Protein AF-A0A2D4KXR5-F1 (afdb_monomer_lite)

InterPro domains:
  IPR019358 NEMP family [PF10225] (77-182)
  IPR019358 NEMP family [PTHR13598] (1-182)

Foldseek 3Di:
DCPFKWKKKKKAWPDFKDKDKDLDPVVVVVVVPDDPVVVVVVVVDDGDNIDIDTDDPPRPDIDMDIDDPDPDIDMDIDIDIDGDVVVVVVVVVVVVCVVCVVVLVVDPVNVVVVVVVVVVVVVVVVVVVVVLVPDDPPDVVNVCVVVVVVVVVVVVVVVVVVVVVCCVVPVVVVVVVVVVPD

Structure (mmCIF, N/CA/C/O backbone):
data_AF-A0A2D4KXR5-F1
#
_entry.id   AF-A0A2D4KXR5-F1
#
loop_
_atom_site.group_PDB
_atom_site.id
_atom_site.type_symbol
_atom_site.label_atom_id
_atom_site.label_alt_id
_atom_site.label_comp_id
_atom_site.label_asym_id
_atom_site.label_entity_id
_atom_site.label_seq_id
_atom_site.pdbx_PDB_ins_code
_atom_site.Cartn_x
_atom_site.Cartn_y
_atom_site.Cartn_z
_atom_site.occupancy
_atom_site.B_iso_or_equiv
_atom_site.auth_seq_id
_atom_site.auth_comp_id
_atom_site.auth_asym_id
_atom_site.auth_atom_id
_atom_site.pdbx_PDB_model_num
ATOM 1 N N . HIS A 1 1 ? -18.906 -21.352 -3.329 1.00 49.75 1 HIS A N 1
ATOM 2 C CA . HIS A 1 1 ? -17.607 -20.655 -3.276 1.00 49.75 1 HIS A CA 1
ATOM 3 C C . HIS A 1 1 ? -17.822 -19.224 -3.743 1.00 49.75 1 HIS A C 1
ATOM 5 O O . HIS A 1 1 ? -17.690 -18.956 -4.928 1.00 49.75 1 HIS A O 1
ATOM 11 N N . ASP A 1 2 ? -18.180 -18.323 -2.827 1.00 60.00 2 ASP A N 1
ATOM 12 C CA . ASP A 1 2 ? -18.397 -16.902 -3.131 1.00 60.00 2 ASP A CA 1
ATOM 13 C C . ASP A 1 2 ? -17.168 -16.095 -2.694 1.00 60.00 2 ASP A C 1
ATOM 15 O O . ASP A 1 2 ? -17.147 -15.470 -1.640 1.00 60.00 2 ASP A O 1
ATOM 19 N N . ILE A 1 3 ? -16.098 -16.170 -3.491 1.00 70.06 3 ILE A N 1
ATOM 20 C CA . ILE A 1 3 ? -14.796 -15.538 -3.188 1.00 70.06 3 ILE A CA 1
ATOM 21 C C . ILE A 1 3 ? -14.872 -14.003 -3.324 1.00 70.06 3 ILE A C 1
ATOM 23 O O . ILE A 1 3 ? -14.087 -13.277 -2.728 1.00 70.06 3 ILE A O 1
ATOM 27 N N . TRP A 1 4 ? -15.842 -13.502 -4.092 1.00 71.81 4 TRP A N 1
ATOM 28 C CA . TRP A 1 4 ? -15.969 -12.090 -4.475 1.00 71.81 4 TRP A CA 1
ATOM 29 C C . TRP A 1 4 ? -16.801 -11.240 -3.510 1.00 71.81 4 TRP A C 1
ATOM 31 O O . TRP A 1 4 ? -16.866 -10.016 -3.651 1.00 71.81 4 TRP A O 1
ATOM 41 N N . THR A 1 5 ? -17.471 -11.873 -2.549 1.00 74.00 5 THR A N 1
ATOM 42 C CA . THR A 1 5 ? -18.415 -11.205 -1.651 1.00 74.00 5 THR A CA 1
ATOM 43 C C . THR A 1 5 ? -17.888 -11.219 -0.234 1.00 74.00 5 THR A C 1
ATOM 45 O O . THR A 1 5 ? -17.641 -12.291 0.303 1.00 74.00 5 THR A O 1
ATOM 48 N N . LYS A 1 6 ? -17.810 -10.058 0.408 1.00 73.94 6 LYS A N 1
ATOM 49 C CA . LYS A 1 6 ? -17.580 -9.956 1.848 1.00 73.94 6 LYS A CA 1
ATOM 50 C C . LYS A 1 6 ? -18.910 -9.881 2.595 1.00 73.94 6 LYS A C 1
ATOM 52 O O . LYS A 1 6 ? -19.887 -9.294 2.121 1.00 73.94 6 LYS A O 1
ATOM 57 N N . ILE A 1 7 ? -18.952 -10.476 3.782 1.00 75.88 7 ILE A N 1
ATOM 58 C CA . ILE A 1 7 ? -20.095 -10.346 4.686 1.00 75.88 7 ILE A CA 1
ATOM 59 C C . ILE A 1 7 ? -19.820 -9.148 5.588 1.00 75.88 7 ILE A C 1
ATOM 61 O O . ILE A 1 7 ? -18.813 -9.093 6.293 1.00 75.88 7 ILE A O 1
ATOM 65 N N . GLN A 1 8 ? -20.717 -8.170 5.549 1.00 69.62 8 GLN A N 1
ATOM 66 C CA . GLN A 1 8 ? -20.612 -6.964 6.350 1.00 69.62 8 GLN A CA 1
ATOM 67 C C . GLN A 1 8 ? -21.769 -6.938 7.343 1.00 69.62 8 GLN A C 1
ATOM 69 O O . GLN A 1 8 ? -22.943 -6.921 6.960 1.00 69.62 8 GLN A O 1
ATOM 74 N N . ILE A 1 9 ? -21.433 -6.942 8.631 1.00 73.00 9 ILE A N 1
ATOM 75 C CA . ILE A 1 9 ? -22.418 -6.781 9.697 1.00 73.00 9 ILE A CA 1
ATOM 76 C C . ILE A 1 9 ? -22.504 -5.288 9.996 1.00 73.00 9 ILE A C 1
ATOM 78 O O . ILE A 1 9 ? -21.518 -4.657 10.383 1.00 73.00 9 ILE A O 1
ATOM 82 N N . ARG A 1 10 ? -23.685 -4.716 9.764 1.00 67.44 10 ARG A N 1
ATOM 83 C CA . ARG A 1 10 ? -24.011 -3.329 10.080 1.00 67.44 10 ARG A CA 1
ATOM 84 C C . ARG A 1 10 ? -24.853 -3.324 11.347 1.00 67.44 10 ARG A C 1
ATOM 86 O O . ARG A 1 10 ? -25.986 -3.809 11.345 1.00 67.44 10 ARG A O 1
ATOM 93 N N . VAL A 1 11 ? -24.293 -2.756 12.407 1.00 67.38 11 VAL A N 1
ATOM 94 C CA . VAL A 1 11 ? -24.997 -2.526 13.668 1.00 67.38 11 VAL A CA 1
ATOM 95 C C . VAL A 1 11 ? -25.343 -1.047 13.736 1.00 67.38 11 VAL A C 1
ATOM 97 O O . VAL A 1 11 ? -24.450 -0.207 13.807 1.00 67.38 11 VAL A O 1
ATOM 100 N N . ASN A 1 12 ? -26.635 -0.741 13.657 1.00 60.41 12 ASN A N 1
ATOM 101 C CA . ASN A 1 12 ? -27.156 0.619 13.728 1.00 60.41 12 ASN A CA 1
ATOM 102 C C . ASN A 1 12 ? -27.748 0.858 15.122 1.00 60.41 12 ASN A C 1
ATOM 104 O O . ASN A 1 12 ? -28.524 0.037 15.627 1.00 60.41 12 ASN A O 1
ATOM 108 N N . SER A 1 13 ? -27.372 1.979 15.732 1.00 56.44 13 SER A N 1
ATOM 109 C CA . SER A 1 13 ? -27.840 2.404 17.043 1.00 56.44 13 SER A CA 1
ATOM 110 C C . SER A 1 13 ? -28.050 3.904 17.098 1.00 56.44 13 SER A C 1
ATOM 112 O O . SER A 1 13 ? -27.275 4.686 16.561 1.00 56.44 13 SER A O 1
ATOM 114 N N . THR A 1 14 ? -29.081 4.304 17.833 1.00 54.22 14 THR A N 1
ATOM 115 C CA . THR A 1 14 ? -29.405 5.708 18.097 1.00 54.22 14 THR A CA 1
ATOM 116 C C . THR A 1 14 ? -28.441 6.380 19.082 1.00 54.22 14 THR A C 1
ATOM 118 O O . THR A 1 14 ? -28.429 7.604 19.186 1.00 54.22 14 THR A O 1
ATOM 121 N N . LYS A 1 15 ? -27.626 5.602 19.809 1.00 59.06 15 LYS A N 1
ATOM 122 C CA . LYS A 1 15 ? -26.638 6.071 20.799 1.00 59.06 15 LYS A CA 1
ATOM 123 C C . LYS A 1 15 ? -25.281 5.383 20.620 1.00 59.06 15 LYS A C 1
ATOM 125 O O . LYS A 1 15 ? -25.193 4.346 19.967 1.00 59.06 15 LYS A O 1
ATOM 130 N N . VAL A 1 16 ? -24.233 5.934 21.243 1.00 55.38 16 VAL A N 1
ATOM 131 C CA . VAL A 1 16 ? -22.862 5.393 21.203 1.00 55.38 16 VAL A CA 1
ATOM 132 C C . VAL A 1 16 ? -22.807 3.945 21.711 1.00 55.38 16 VAL A C 1
ATOM 134 O O . VAL A 1 16 ? -23.066 3.672 22.882 1.00 55.38 16 VAL A O 1
ATOM 137 N N . ILE A 1 17 ? -22.447 3.014 20.828 1.00 56.16 17 ILE A N 1
ATOM 138 C CA . ILE A 1 17 ? -22.265 1.593 21.149 1.00 56.16 17 ILE A CA 1
ATOM 139 C C . ILE A 1 17 ? -20.791 1.224 21.020 1.00 56.16 17 ILE A C 1
ATOM 141 O O . ILE A 1 17 ? -20.093 1.681 20.115 1.00 56.16 17 ILE A O 1
ATOM 145 N N . ARG A 1 18 ? -20.317 0.353 21.915 1.00 54.72 18 ARG A N 1
ATOM 146 C CA . ARG A 1 18 ? -19.008 -0.285 21.789 1.00 54.72 18 ARG A CA 1
ATOM 147 C C . ARG A 1 18 ? -19.194 -1.704 21.262 1.00 54.72 18 ARG A C 1
ATOM 149 O O . ARG A 1 18 ? -19.860 -2.517 21.896 1.00 54.72 18 ARG A O 1
ATOM 156 N N . ILE A 1 19 ? -18.577 -1.998 20.117 1.00 57.78 19 ILE A N 1
ATOM 157 C CA . ILE A 1 19 ? -18.570 -3.351 19.553 1.00 57.78 19 ILE A CA 1
ATOM 158 C C . ILE A 1 19 ? -17.173 -3.954 19.633 1.00 57.78 19 ILE A C 1
ATOM 160 O O . ILE A 1 19 ? -16.175 -3.386 19.163 1.00 57.78 19 ILE A O 1
ATOM 164 N N . ILE A 1 20 ? -17.117 -5.130 20.249 1.00 60.62 20 ILE A N 1
ATOM 165 C CA . ILE A 1 20 ? -15.911 -5.931 20.389 1.00 60.62 20 ILE A CA 1
ATOM 166 C C . ILE A 1 20 ? -16.131 -7.195 19.560 1.00 60.62 20 ILE A C 1
ATOM 168 O O . ILE A 1 20 ? -17.028 -7.991 19.837 1.00 60.62 20 ILE A O 1
ATOM 172 N N . GLN A 1 21 ? -15.333 -7.338 18.502 1.00 54.31 21 GLN A N 1
ATOM 173 C CA . GLN A 1 21 ? -15.268 -8.557 17.705 1.00 54.31 21 GLN A CA 1
ATOM 174 C C . GLN A 1 21 ? -14.372 -9.543 18.449 1.00 54.31 21 GLN A C 1
ATOM 176 O O . GLN A 1 21 ? -13.235 -9.197 18.775 1.00 54.31 21 GLN A O 1
ATOM 181 N N . VAL A 1 22 ? -14.897 -10.728 18.758 1.00 55.28 22 VAL A N 1
ATOM 182 C CA . VAL A 1 22 ? -14.187 -11.749 19.533 1.00 55.28 22 VAL A CA 1
ATOM 183 C C . VAL A 1 22 ? -14.179 -13.058 18.752 1.00 55.28 22 VAL A C 1
ATOM 185 O O . VAL A 1 22 ? -15.188 -13.470 18.185 1.00 55.28 22 VAL A O 1
ATOM 188 N N . GLU A 1 23 ? -13.005 -13.681 18.694 1.00 50.41 23 GLU A N 1
ATOM 189 C CA . GLU A 1 23 ? -12.701 -14.819 17.818 1.00 50.41 23 GLU A CA 1
ATOM 190 C C . GLU A 1 23 ? -13.191 -16.173 18.384 1.00 50.41 23 GLU A C 1
ATOM 192 O O . GLU A 1 23 ? -13.321 -17.130 17.632 1.00 50.41 23 GLU A O 1
ATOM 197 N N . SER A 1 24 ? -13.504 -16.266 19.689 1.00 51.31 24 SER A N 1
ATOM 198 C CA . SER A 1 24 ? -14.058 -17.472 20.342 1.00 51.31 24 SER A CA 1
ATOM 199 C C . SER A 1 24 ? -14.711 -17.162 21.705 1.00 51.31 24 SER A C 1
ATOM 201 O O . SER A 1 24 ? -14.299 -16.230 22.400 1.00 51.31 24 SER A O 1
ATOM 203 N N . GLU A 1 25 ? -15.702 -17.964 22.117 1.00 56.28 25 GLU A N 1
ATOM 204 C CA . GLU A 1 25 ? -16.392 -17.869 23.418 1.00 56.28 25 GLU A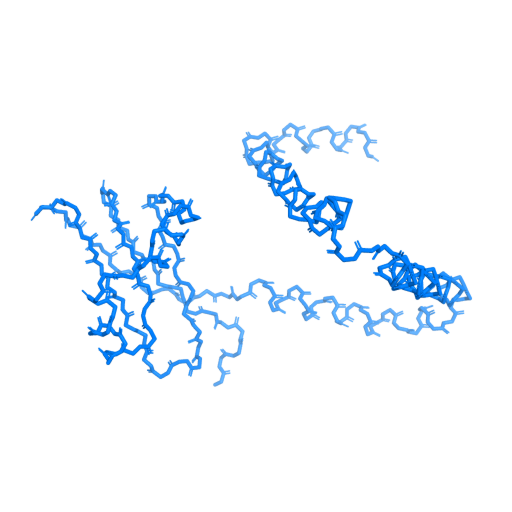 CA 1
ATOM 205 C C . GLU A 1 25 ? -15.448 -18.094 24.620 1.00 56.28 25 GLU A C 1
ATOM 207 O O . GLU A 1 25 ? -15.622 -17.490 25.678 1.00 56.28 25 GLU A O 1
ATOM 212 N N . GLU A 1 26 ? -14.391 -18.896 24.458 1.00 56.06 26 GLU A N 1
ATOM 213 C CA . GLU A 1 26 ? -13.402 -19.158 25.518 1.00 56.06 26 GLU A CA 1
ATOM 214 C C . GLU A 1 26 ? -12.488 -17.944 25.760 1.00 56.06 26 GLU A C 1
ATOM 216 O O . GLU A 1 26 ? -12.226 -17.561 26.901 1.00 56.06 26 GLU A O 1
ATOM 221 N N . LYS A 1 27 ? -12.088 -17.257 24.680 1.00 52.84 27 LYS A N 1
ATOM 222 C CA . LYS A 1 27 ? -11.337 -15.990 24.725 1.00 52.84 27 LYS A CA 1
ATOM 223 C C . LYS A 1 27 ? -12.182 -14.835 25.268 1.00 52.84 27 LYS A C 1
ATOM 225 O O . LYS A 1 27 ? -11.632 -13.922 25.876 1.00 52.84 27 LYS A O 1
ATOM 230 N N . LEU A 1 28 ? -13.507 -14.881 25.088 1.00 50.66 28 LEU A N 1
ATOM 231 C CA . LEU A 1 28 ? -14.450 -13.920 25.673 1.00 50.66 28 LEU A CA 1
ATOM 232 C C . LEU A 1 28 ? -14.382 -13.931 27.209 1.00 50.66 28 LEU A C 1
ATOM 234 O O . LEU A 1 28 ? -14.450 -12.873 27.827 1.00 50.66 28 LEU A O 1
ATOM 238 N N . LYS A 1 29 ? -14.214 -15.120 27.807 1.00 53.50 29 LYS A N 1
ATOM 239 C CA . LYS A 1 29 ? -14.110 -15.309 29.263 1.00 53.50 29 LYS A CA 1
ATOM 240 C C . LYS A 1 29 ? -12.733 -14.917 29.812 1.00 53.50 29 LYS A C 1
ATOM 242 O O . LYS A 1 29 ? -12.662 -14.393 30.916 1.00 53.50 29 LYS A O 1
ATOM 247 N N . GLU A 1 30 ? -11.652 -15.096 29.043 1.00 53.91 30 GLU A N 1
ATOM 248 C CA . GLU A 1 30 ? -10.317 -14.579 29.410 1.00 53.91 30 GLU A CA 1
ATOM 249 C C . GLU A 1 30 ? -10.231 -13.042 29.336 1.00 53.91 30 GLU A C 1
ATOM 251 O O . GLU A 1 30 ? -9.526 -12.428 30.137 1.00 53.91 30 GLU A O 1
ATOM 256 N N . LEU A 1 31 ? -10.950 -12.402 28.402 1.00 51.59 31 LEU A N 1
ATOM 257 C CA . LEU A 1 31 ? -10.961 -10.939 28.245 1.00 51.59 31 LEU A CA 1
ATOM 258 C C . LEU A 1 31 ? -11.692 -10.183 29.368 1.00 51.59 31 LEU A C 1
ATOM 260 O O . LEU A 1 31 ? -11.534 -8.967 29.465 1.00 51.59 31 LEU A O 1
ATOM 264 N N . ASP A 1 32 ? -12.455 -10.876 30.215 1.00 47.09 32 ASP A N 1
ATOM 265 C CA . ASP A 1 32 ? -13.064 -10.307 31.428 1.00 47.09 32 ASP A CA 1
ATOM 266 C C . ASP A 1 32 ? -12.017 -10.065 32.542 1.00 47.09 32 ASP A C 1
ATOM 268 O O . ASP A 1 32 ? -12.291 -9.418 33.554 1.00 47.09 32 ASP A O 1
ATOM 272 N N . GLY A 1 33 ? -10.780 -10.544 32.345 1.00 49.59 33 GLY A N 1
ATOM 273 C CA . GLY A 1 33 ? -9.620 -10.223 33.168 1.00 49.59 33 GLY A CA 1
ATOM 274 C C . GLY A 1 33 ? -8.991 -8.885 32.772 1.00 49.59 33 GLY A C 1
ATOM 275 O O . GLY A 1 33 ? -8.542 -8.698 31.641 1.00 49.59 33 GLY A O 1
ATOM 276 N N . PHE A 1 34 ? -8.922 -7.957 33.728 1.00 48.44 34 PHE A N 1
ATOM 277 C CA . PHE A 1 34 ? -8.362 -6.608 33.585 1.00 48.44 34 PHE A CA 1
ATOM 278 C C . PHE A 1 34 ? -6.959 -6.630 32.938 1.00 48.44 34 PHE A C 1
ATOM 280 O O . PHE A 1 34 ? -5.955 -6.924 33.586 1.00 48.44 34 PHE A O 1
ATOM 287 N N . SER A 1 35 ? -6.881 -6.316 31.643 1.00 53.16 35 SER A N 1
ATOM 288 C CA . SER A 1 35 ? -5.649 -6.376 30.852 1.00 53.16 35 SER A CA 1
ATOM 289 C C . SER A 1 35 ? -5.271 -4.983 30.349 1.00 53.16 35 SER A C 1
ATOM 291 O O . SER A 1 35 ? -6.024 -4.337 29.621 1.00 53.16 35 SER A O 1
ATOM 293 N N . LEU A 1 36 ? -4.070 -4.524 30.718 1.00 49.53 36 LEU A N 1
ATOM 294 C CA . LEU A 1 36 ? -3.437 -3.264 30.288 1.00 49.53 36 LEU A CA 1
ATOM 295 C C . LEU A 1 36 ? -3.455 -3.048 28.759 1.00 49.53 36 LEU A C 1
ATOM 297 O O . LEU A 1 36 ? -3.456 -1.907 28.298 1.00 49.53 36 LEU A O 1
ATOM 301 N N . TRP A 1 37 ? -3.545 -4.120 27.968 1.00 46.84 37 TRP A N 1
ATOM 302 C CA . TRP A 1 37 ? -3.688 -4.060 26.510 1.00 46.84 37 TRP A CA 1
ATOM 303 C C . TRP A 1 37 ? -5.047 -3.515 26.047 1.00 46.84 37 TRP A C 1
ATOM 305 O O . TRP A 1 37 ? -5.128 -2.908 24.978 1.00 46.84 37 TRP A O 1
ATOM 315 N N . MET A 1 38 ? -6.100 -3.646 26.862 1.00 49.62 38 MET A N 1
ATOM 316 C CA . MET A 1 38 ? -7.417 -3.072 26.580 1.00 49.62 38 MET A CA 1
ATOM 317 C C . MET A 1 38 ? -7.368 -1.541 26.577 1.00 49.62 38 MET A C 1
ATOM 319 O O . MET A 1 38 ? -7.971 -0.925 25.705 1.00 49.62 38 MET A O 1
ATOM 323 N N . TYR A 1 39 ? -6.603 -0.916 27.481 1.00 51.31 39 TYR A N 1
ATOM 324 C CA . TYR A 1 39 ? -6.436 0.545 27.525 1.00 51.31 39 TYR A CA 1
ATOM 325 C C . TYR A 1 39 ? -5.676 1.091 26.314 1.00 51.31 39 TYR A C 1
ATOM 327 O O . TYR A 1 39 ? -6.056 2.123 25.763 1.00 51.31 39 TYR A O 1
ATOM 335 N N . VAL A 1 40 ? -4.646 0.375 25.857 1.00 52.06 40 VAL A N 1
ATOM 336 C CA . VAL A 1 40 ? -3.899 0.742 24.645 1.00 52.06 40 VAL A CA 1
ATOM 337 C C . VAL A 1 40 ? -4.795 0.628 23.408 1.00 52.06 40 VAL A C 1
ATOM 339 O O . VAL A 1 40 ? -4.836 1.544 22.591 1.00 52.06 40 VAL A O 1
ATOM 342 N N . GLY A 1 41 ? -5.590 -0.443 23.303 1.00 52.47 41 GLY A N 1
ATOM 343 C CA . GLY A 1 41 ? -6.582 -0.596 22.234 1.00 52.47 41 GLY A CA 1
ATOM 344 C C . GLY A 1 41 ? -7.714 0.439 22.298 1.00 52.47 41 GLY A C 1
ATOM 345 O O . GLY A 1 41 ? -8.170 0.914 21.261 1.00 52.47 41 GLY A O 1
ATOM 346 N N . LEU A 1 42 ? -8.131 0.839 23.504 1.00 49.69 42 LEU A N 1
ATOM 347 C CA . LEU A 1 42 ? -9.159 1.857 23.757 1.00 49.69 42 LEU A CA 1
ATOM 348 C C . LEU A 1 42 ? -8.754 3.260 23.305 1.00 49.69 42 LEU A C 1
ATOM 350 O O . LEU A 1 42 ? -9.625 4.049 22.951 1.00 49.69 42 LEU A O 1
ATOM 354 N N . LEU A 1 43 ? -7.457 3.566 23.310 1.00 44.53 43 LEU A N 1
ATOM 355 C CA . LEU A 1 43 ? -6.925 4.856 22.872 1.00 44.53 43 LEU A CA 1
ATOM 356 C C . LEU A 1 43 ? -6.870 4.956 21.337 1.00 44.53 43 LEU A C 1
ATOM 358 O O . LEU A 1 43 ? -7.017 6.041 20.784 1.00 44.53 43 LEU A O 1
ATOM 362 N N . PHE A 1 44 ? -6.728 3.817 20.650 1.00 40.09 44 PHE A N 1
ATOM 363 C CA . PHE A 1 44 ? -6.686 3.734 19.186 1.00 40.09 44 PHE A CA 1
ATOM 364 C C . PHE A 1 44 ? -8.052 3.498 18.519 1.00 40.09 44 PHE A C 1
ATOM 366 O O . PHE A 1 44 ? -8.195 3.769 17.326 1.00 40.09 44 PHE A O 1
ATOM 373 N N . LYS A 1 45 ? -9.063 2.993 19.240 1.00 45.56 45 LYS A N 1
ATOM 374 C CA . LYS A 1 45 ? -10.394 2.719 18.672 1.00 45.56 45 LYS A CA 1
ATOM 375 C C . LYS A 1 45 ? -11.291 3.956 18.782 1.00 45.56 45 LYS A C 1
ATOM 377 O O . LYS A 1 45 ? -11.946 4.191 19.795 1.00 45.56 45 LYS A O 1
ATOM 382 N N . GLU A 1 46 ? -11.296 4.750 17.719 1.00 47.03 46 GLU A N 1
ATOM 383 C CA . GLU A 1 46 ? -12.130 5.943 17.564 1.00 47.03 46 GLU A CA 1
ATOM 384 C C . GLU A 1 46 ? -13.624 5.599 17.754 1.00 47.03 46 GLU A C 1
ATOM 386 O O . GLU A 1 46 ? -14.113 4.577 17.263 1.00 47.03 46 GLU A O 1
ATOM 391 N N . LYS A 1 47 ? -14.347 6.426 18.525 1.00 46.31 47 LYS A N 1
ATOM 392 C CA . LYS A 1 47 ? -15.787 6.266 18.783 1.00 46.31 47 LYS A CA 1
ATOM 393 C C . LYS A 1 47 ? -16.560 6.586 17.502 1.00 46.31 47 LYS A C 1
ATOM 395 O O . LYS A 1 47 ? -16.628 7.746 17.112 1.00 46.31 47 LYS A O 1
ATOM 400 N N . LEU A 1 48 ? -17.152 5.575 16.872 1.00 48.72 48 LEU A N 1
ATOM 401 C CA . LEU A 1 48 ? -17.935 5.730 15.646 1.00 48.72 48 LEU A CA 1
ATOM 402 C C . LEU A 1 48 ? -19.426 5.522 15.935 1.00 48.72 48 LEU A C 1
ATOM 404 O O . LEU A 1 48 ? -19.794 4.578 16.632 1.00 48.72 48 LEU A O 1
ATOM 408 N N . ASN A 1 49 ? -20.269 6.402 15.385 1.00 41.50 49 ASN A N 1
ATOM 409 C CA . ASN A 1 49 ? -21.733 6.284 15.450 1.00 41.50 49 ASN A CA 1
ATOM 410 C C . ASN A 1 49 ? -22.243 5.091 14.620 1.00 41.50 49 ASN A C 1
ATOM 412 O O . ASN A 1 49 ? -23.207 4.447 15.015 1.00 41.50 49 ASN A O 1
ATOM 416 N N . ASP A 1 50 ? -21.533 4.753 13.537 1.00 45.31 50 ASP A N 1
ATOM 417 C CA . ASP A 1 50 ? -21.762 3.570 12.707 1.00 45.31 50 ASP A CA 1
ATOM 418 C C . ASP A 1 50 ? -20.521 2.678 12.732 1.00 45.31 50 ASP A C 1
ATOM 420 O O . ASP A 1 50 ? -19.424 3.097 12.356 1.00 45.31 50 ASP A O 1
ATOM 424 N N . SER A 1 51 ? -20.680 1.428 13.161 1.00 55.41 51 SER A N 1
ATOM 425 C CA . SER A 1 51 ? -19.588 0.453 13.164 1.00 55.41 51 SER A CA 1
ATOM 426 C C . SER A 1 51 ? -19.850 -0.625 12.120 1.00 55.41 51 SER A C 1
ATOM 428 O O . SER A 1 51 ? -20.790 -1.416 12.202 1.00 55.41 51 SER A O 1
ATOM 430 N N . TYR A 1 52 ? -18.997 -0.629 11.098 1.00 53.50 52 TYR A N 1
ATOM 431 C CA . TYR A 1 52 ? -18.959 -1.666 10.080 1.00 53.50 52 TYR A CA 1
ATOM 432 C C . TYR A 1 52 ? -17.927 -2.706 10.489 1.00 53.50 52 TYR A C 1
ATOM 434 O O . TYR A 1 52 ? -16.737 -2.403 10.569 1.00 53.50 52 TYR A O 1
ATOM 442 N N . ILE A 1 53 ? -18.381 -3.930 10.739 1.00 60.84 53 ILE A N 1
ATOM 443 C CA . ILE A 1 53 ? -17.488 -5.043 11.047 1.00 60.84 53 ILE A CA 1
ATOM 444 C C . ILE A 1 53 ? -17.461 -5.951 9.830 1.00 60.84 53 ILE A C 1
ATOM 446 O O . ILE A 1 53 ? -18.482 -6.510 9.421 1.00 60.84 53 ILE A O 1
ATOM 450 N N . ASN A 1 54 ? -16.282 -6.034 9.218 1.00 54.16 54 ASN A N 1
ATOM 451 C CA . ASN A 1 54 ? -16.032 -6.969 8.134 1.00 54.16 54 ASN A CA 1
ATOM 452 C C . ASN A 1 54 ? -15.823 -8.347 8.764 1.00 54.16 54 ASN A C 1
ATOM 454 O O . ASN A 1 54 ? -14.911 -8.526 9.574 1.00 54.16 54 ASN A O 1
ATOM 458 N N . VAL A 1 55 ? -16.683 -9.298 8.417 1.00 59.38 55 VAL A N 1
ATOM 459 C CA . VAL A 1 55 ? -16.544 -10.691 8.833 1.00 59.38 55 VAL A CA 1
ATOM 460 C C . VAL A 1 55 ? -15.842 -11.450 7.722 1.00 59.38 55 VAL A C 1
ATOM 462 O O . VAL A 1 55 ? -16.256 -11.393 6.561 1.00 59.38 55 VAL A O 1
ATOM 465 N N . ASP A 1 56 ? -14.762 -12.137 8.087 1.00 54.81 56 ASP A N 1
ATOM 466 C CA . ASP A 1 56 ? -14.066 -13.027 7.171 1.00 54.81 56 ASP A CA 1
ATOM 467 C C . ASP A 1 56 ? -14.972 -14.217 6.820 1.00 54.81 56 ASP A C 1
ATOM 469 O O . ASP A 1 56 ? -15.579 -14.839 7.693 1.00 54.81 56 ASP A O 1
ATOM 473 N N . ILE A 1 57 ? -15.082 -14.509 5.525 1.00 55.47 57 ILE A N 1
ATOM 474 C CA . ILE A 1 57 ? -16.003 -15.500 4.948 1.00 55.47 57 ILE A CA 1
ATOM 475 C C . ILE A 1 57 ? -15.603 -16.927 5.367 1.00 55.47 57 ILE A C 1
ATOM 477 O O . ILE A 1 57 ? -16.411 -17.850 5.279 1.00 55.47 57 ILE A O 1
ATOM 481 N N . PHE A 1 58 ? -14.363 -17.112 5.829 1.00 54.16 58 PHE A N 1
ATOM 482 C CA . PHE A 1 58 ? -13.825 -18.404 6.242 1.00 54.16 58 PHE A CA 1
ATOM 483 C C . PHE A 1 58 ? -13.931 -18.671 7.748 1.00 54.16 58 PHE A C 1
ATOM 485 O O . PHE A 1 58 ? -13.639 -19.791 8.177 1.00 54.16 58 PHE A O 1
ATOM 492 N N . SER A 1 59 ? -14.366 -17.696 8.556 1.00 57.59 59 SER A N 1
ATOM 493 C CA . SER A 1 59 ? -14.591 -17.944 9.982 1.00 57.59 59 SER A CA 1
ATOM 494 C C . SER A 1 59 ? -15.883 -18.734 10.167 1.00 57.59 59 SER A C 1
ATOM 496 O O . SER A 1 59 ? -16.954 -18.289 9.755 1.00 57.59 59 SER A O 1
ATOM 498 N N . LYS A 1 60 ? -15.788 -19.920 10.783 1.00 55.56 60 LYS A N 1
ATOM 499 C CA . LYS A 1 60 ? -16.952 -20.790 11.032 1.00 55.56 60 LYS A CA 1
ATOM 500 C C . LYS A 1 60 ? -18.003 -20.100 11.900 1.00 55.56 60 LYS A C 1
ATOM 502 O O . LYS A 1 60 ? -19.193 -20.277 11.665 1.00 55.56 60 LYS A O 1
ATOM 507 N N . GLU A 1 61 ? -17.555 -19.307 12.868 1.00 62.06 61 GLU A N 1
ATOM 508 C CA . GLU A 1 61 ? -18.397 -18.542 13.781 1.00 62.06 61 GLU A CA 1
ATOM 509 C C . GLU A 1 61 ? -17.743 -17.175 14.024 1.00 62.06 61 GLU A C 1
ATOM 511 O O . GLU A 1 61 ? -16.515 -17.053 14.051 1.00 62.06 61 GLU A O 1
ATOM 516 N N . THR A 1 62 ? -18.551 -16.125 14.164 1.00 62.50 62 THR A N 1
ATOM 517 C CA . THR A 1 62 ? -18.082 -14.807 14.609 1.00 62.50 62 THR A CA 1
ATOM 518 C C . THR A 1 62 ? -18.955 -14.327 15.749 1.00 62.50 62 THR A C 1
ATOM 520 O O . THR A 1 62 ? -20.142 -14.061 15.548 1.00 62.50 62 THR A O 1
ATOM 523 N N . CYS A 1 63 ? -18.362 -14.189 16.930 1.00 63.84 63 CYS A N 1
ATOM 524 C CA . CYS A 1 63 ? -19.054 -13.720 18.120 1.00 63.84 63 CYS A CA 1
ATOM 525 C C . CYS A 1 63 ? -18.868 -12.206 18.269 1.00 63.84 63 CYS A C 1
ATOM 527 O O . CYS A 1 63 ? -17.756 -11.673 18.212 1.00 63.84 63 CYS A O 1
ATOM 529 N N . LEU A 1 64 ? -19.977 -11.496 18.464 1.00 66.31 64 LEU A N 1
ATOM 530 C CA . LEU A 1 64 ? -19.996 -10.050 18.658 1.00 66.31 64 LEU A CA 1
ATOM 531 C C . LEU A 1 64 ? -20.502 -9.746 20.065 1.00 66.31 64 LEU A C 1
ATOM 533 O O . LEU A 1 64 ? -21.646 -10.063 20.389 1.00 66.31 64 LEU A O 1
ATOM 537 N N . LYS A 1 65 ? -19.671 -9.098 20.890 1.00 63.75 65 LYS A N 1
ATOM 538 C CA . LYS A 1 65 ? -20.123 -8.514 22.159 1.00 63.75 65 LYS A CA 1
ATOM 539 C C . LYS A 1 65 ? -20.523 -7.066 21.901 1.00 63.75 65 LYS A C 1
ATOM 541 O O . LYS A 1 65 ? -19.700 -6.256 21.462 1.00 63.75 65 LYS A O 1
ATOM 546 N N . VAL A 1 66 ? -21.788 -6.759 22.165 1.00 64.88 66 VAL A N 1
ATOM 547 C CA . VAL A 1 66 ? -22.349 -5.411 22.062 1.00 64.88 66 VAL A CA 1
ATOM 548 C C . VAL A 1 66 ? -22.541 -4.883 23.478 1.00 64.88 66 VAL A C 1
ATOM 550 O O . VAL A 1 66 ? -23.395 -5.372 24.211 1.00 64.88 66 VAL A O 1
ATOM 553 N N . GLU A 1 67 ? -21.727 -3.908 23.874 1.00 62.41 67 GLU A N 1
ATOM 554 C CA . GLU A 1 67 ? -21.876 -3.225 25.160 1.00 62.41 67 GLU A CA 1
ATOM 555 C C . GLU A 1 67 ? -22.607 -1.897 24.936 1.00 62.41 67 GLU A C 1
ATOM 557 O O . GLU A 1 67 ? -22.089 -0.974 24.294 1.00 62.41 67 GLU A O 1
ATOM 562 N N . SER A 1 68 ? -23.836 -1.814 25.448 1.00 58.81 68 SER A N 1
ATOM 563 C CA . SER A 1 68 ? -24.632 -0.588 25.500 1.00 58.81 68 SER A CA 1
ATOM 564 C C . SER A 1 68 ? -24.327 0.181 26.784 1.00 58.81 68 SER A C 1
ATOM 566 O O . SER A 1 68 ? -24.433 -0.375 27.876 1.00 58.81 68 SER A O 1
ATOM 568 N N . PHE A 1 69 ? -23.996 1.469 26.668 1.00 56.59 69 PHE A N 1
ATOM 569 C CA . PHE A 1 69 ? -23.759 2.336 27.831 1.00 56.59 69 PHE A CA 1
ATOM 570 C C . PHE A 1 69 ? -25.054 2.792 28.534 1.00 56.59 69 PHE A C 1
ATOM 572 O O . PHE A 1 69 ? -24.983 3.217 29.680 1.00 56.59 69 PHE A O 1
ATOM 579 N N . ASP A 1 70 ? -26.221 2.660 27.888 1.00 56.94 70 ASP A N 1
ATOM 580 C CA . ASP A 1 70 ? -27.535 3.042 28.429 1.00 56.94 70 ASP A CA 1
ATOM 581 C C . ASP A 1 70 ? -28.522 1.860 28.409 1.00 56.94 70 ASP A C 1
ATOM 583 O O . ASP A 1 70 ? -28.623 1.146 27.412 1.00 56.94 70 ASP A O 1
ATOM 587 N N . GLN A 1 71 ? -29.317 1.699 29.476 1.00 56.66 71 GLN A N 1
ATOM 588 C CA . GLN A 1 71 ? -30.280 0.594 29.671 1.00 56.66 71 GLN A CA 1
ATOM 589 C C . GLN A 1 71 ? -31.472 0.572 28.684 1.00 56.66 71 GLN A C 1
ATOM 591 O O . GLN A 1 71 ? -32.250 -0.378 28.699 1.00 56.66 71 GLN A O 1
ATOM 596 N N . SER A 1 72 ? -31.637 1.586 27.825 1.00 53.78 72 SER A N 1
ATOM 597 C CA . SER A 1 72 ? -32.790 1.731 26.913 1.00 53.78 72 SER A CA 1
ATOM 598 C C . SER A 1 72 ? -32.427 1.967 25.439 1.00 53.78 72 SER A C 1
ATOM 600 O O . SER A 1 72 ? -33.227 2.515 24.680 1.00 53.78 72 SER A O 1
ATOM 602 N N . SER A 1 73 ? -31.232 1.567 24.991 1.00 58.38 73 SER A N 1
ATOM 603 C CA . SER A 1 73 ? -30.869 1.672 23.571 1.00 58.38 73 SER A CA 1
ATOM 604 C C . SER A 1 73 ? -31.437 0.509 22.751 1.00 58.38 73 SER A C 1
ATOM 606 O O . SER A 1 73 ? -31.043 -0.642 22.945 1.00 58.38 73 SER A O 1
ATOM 608 N N . GLN A 1 74 ? -32.316 0.811 21.793 1.00 65.50 74 GLN A N 1
ATOM 609 C CA . GLN A 1 74 ? -32.670 -0.127 20.727 1.00 65.50 74 GLN A CA 1
ATOM 610 C C . GLN A 1 74 ? -31.523 -0.192 19.713 1.00 65.50 74 GLN A C 1
ATOM 612 O O . GLN A 1 74 ? -31.081 0.838 19.203 1.00 65.50 74 GLN A O 1
ATOM 617 N N . TYR A 1 75 ? -31.049 -1.401 19.423 1.00 64.62 75 TYR A N 1
ATOM 618 C CA . TYR A 1 75 ? -30.047 -1.661 18.394 1.00 64.62 75 TYR A CA 1
ATOM 619 C C . TYR A 1 75 ? -30.660 -2.535 17.300 1.00 64.62 75 TYR A C 1
ATOM 621 O O . TYR A 1 75 ? -31.457 -3.432 17.577 1.00 64.62 75 TYR A O 1
ATOM 629 N N . SER A 1 76 ? -30.292 -2.276 16.048 1.00 71.94 76 SER A N 1
ATOM 630 C CA . SER A 1 76 ? -30.676 -3.117 14.914 1.00 71.94 76 SER A CA 1
ATOM 631 C C . SER A 1 76 ? -29.427 -3.712 14.276 1.00 71.94 76 SER A C 1
ATOM 633 O O . SER A 1 76 ? -28.447 -3.013 14.015 1.00 71.94 76 SER A O 1
ATOM 635 N N . ILE A 1 77 ? -29.453 -5.025 14.056 1.00 73.12 77 ILE A N 1
ATOM 636 C CA . ILE A 1 77 ? -28.373 -5.762 13.403 1.00 73.12 77 ILE A CA 1
ATOM 637 C C . ILE A 1 77 ? -28.864 -6.123 12.009 1.00 73.12 77 ILE A C 1
ATOM 639 O O . ILE A 1 77 ? -29.861 -6.822 11.853 1.00 73.12 77 ILE A O 1
ATOM 643 N N . SER A 1 78 ? -28.158 -5.642 10.992 1.00 75.38 78 SER A N 1
ATOM 644 C CA . SER A 1 78 ? -28.425 -5.977 9.597 1.00 75.38 78 SER A CA 1
ATOM 645 C C . SER A 1 78 ? -27.191 -6.633 8.994 1.00 75.38 78 SER A C 1
ATOM 647 O O . SER A 1 78 ? -26.081 -6.102 9.059 1.00 75.38 78 SER A O 1
ATOM 649 N N . VAL A 1 79 ? -27.376 -7.819 8.421 1.00 74.56 79 VAL A N 1
ATOM 650 C CA . VAL A 1 79 ? -26.313 -8.547 7.727 1.00 74.56 79 VAL A CA 1
ATOM 651 C C . VAL A 1 79 ? -26.486 -8.288 6.243 1.00 74.56 79 VAL A C 1
ATOM 653 O O . VAL A 1 79 ? -27.487 -8.682 5.652 1.00 74.56 79 VAL A O 1
ATOM 656 N N . THR A 1 80 ? -25.522 -7.596 5.643 1.00 76.25 80 THR A N 1
ATOM 657 C CA . THR A 1 80 ? -25.533 -7.315 4.206 1.00 76.25 80 THR A CA 1
ATOM 658 C C . THR A 1 80 ? -24.339 -8.001 3.559 1.00 76.25 80 THR A C 1
ATOM 660 O O . THR A 1 80 ? -23.210 -7.892 4.037 1.00 76.25 80 THR A O 1
ATOM 663 N N . ARG A 1 81 ? -24.576 -8.708 2.453 1.00 76.06 81 ARG A N 1
ATOM 664 C CA . ARG A 1 81 ? -23.496 -9.183 1.584 1.00 76.06 81 ARG A CA 1
ATOM 665 C C . ARG A 1 81 ? -23.129 -8.065 0.621 1.00 76.06 81 ARG A C 1
ATOM 667 O O . ARG A 1 81 ? -23.991 -7.576 -0.103 1.00 76.06 81 ARG A O 1
ATOM 674 N N . THR 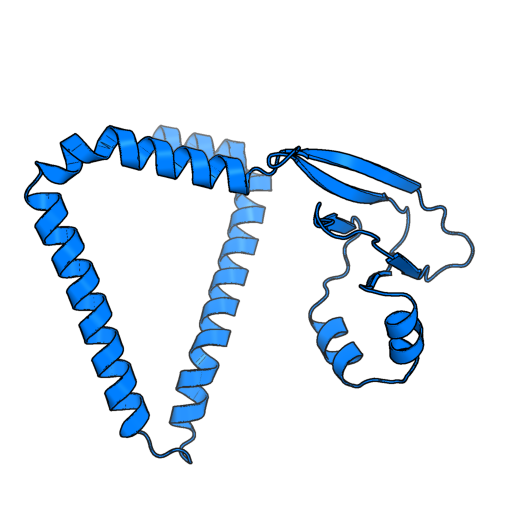A 1 82 ? -21.866 -7.659 0.627 1.00 74.94 82 THR A N 1
ATOM 675 C CA . THR A 1 82 ? -21.342 -6.630 -0.275 1.00 74.94 82 THR A CA 1
ATOM 676 C C . THR A 1 82 ? -20.189 -7.202 -1.090 1.00 74.94 82 THR A C 1
ATOM 678 O O . THR A 1 82 ? -19.516 -8.141 -0.670 1.00 74.94 82 THR A O 1
ATOM 681 N N . LEU A 1 83 ? -19.969 -6.680 -2.294 1.00 78.38 83 LEU A N 1
ATOM 682 C CA . LEU A 1 83 ? -18.789 -7.038 -3.081 1.00 78.38 83 LEU A CA 1
ATOM 683 C C . LEU A 1 83 ? -17.550 -6.419 -2.430 1.00 78.38 83 LEU A C 1
ATOM 685 O O . LEU A 1 83 ? -17.624 -5.302 -1.912 1.00 78.38 83 LEU A O 1
ATOM 689 N N . ASP A 1 84 ? -16.422 -7.132 -2.432 1.00 79.81 84 ASP A N 1
ATOM 690 C CA . ASP A 1 84 ? -15.168 -6.562 -1.940 1.00 79.81 84 ASP A CA 1
ATOM 691 C C . ASP A 1 84 ? -14.492 -5.733 -3.050 1.00 79.81 84 ASP A C 1
ATOM 693 O O . ASP A 1 84 ? -13.909 -6.306 -3.981 1.00 79.81 84 ASP A O 1
ATOM 697 N N . PRO A 1 85 ? -14.527 -4.386 -2.976 1.00 80.94 85 PRO A N 1
ATOM 698 C CA . PRO A 1 85 ? -13.918 -3.544 -4.001 1.00 80.94 85 PRO A CA 1
ATOM 699 C C . PRO A 1 85 ? -12.403 -3.758 -4.095 1.00 80.94 85 PRO A C 1
ATOM 701 O O . PRO A 1 85 ? -11.828 -3.560 -5.161 1.00 80.94 85 PRO A O 1
ATOM 704 N N . LYS A 1 86 ? -11.742 -4.204 -3.017 1.00 82.06 86 LYS A N 1
ATOM 705 C CA . LYS A 1 86 ? -10.298 -4.455 -3.021 1.00 82.06 86 LYS A CA 1
ATOM 706 C C . LYS A 1 86 ? -9.944 -5.610 -3.952 1.00 82.06 86 LYS A C 1
ATOM 708 O O . LYS A 1 86 ? -9.020 -5.483 -4.752 1.00 82.06 86 LYS A O 1
ATOM 713 N N . LEU A 1 87 ? -10.687 -6.714 -3.871 1.00 84.00 87 LEU A N 1
ATOM 714 C CA . LEU A 1 87 ? -10.491 -7.875 -4.743 1.00 84.00 87 LEU A CA 1
ATOM 715 C C . LEU A 1 87 ? -10.755 -7.517 -6.205 1.00 84.00 87 LEU A C 1
ATOM 717 O O . LEU A 1 87 ? -10.008 -7.942 -7.088 1.00 84.00 87 LEU A O 1
ATOM 721 N N . PHE A 1 88 ? -11.761 -6.679 -6.454 1.00 85.12 88 PHE A N 1
ATOM 722 C CA . PHE A 1 88 ? -12.042 -6.174 -7.793 1.00 85.12 88 PHE A CA 1
ATOM 723 C C . PHE A 1 88 ? -10.881 -5.335 -8.345 1.00 85.12 88 PHE A C 1
ATOM 725 O O . PHE A 1 88 ? -10.409 -5.604 -9.445 1.00 85.12 88 PHE A O 1
ATOM 732 N N . ILE A 1 89 ? -10.362 -4.381 -7.565 1.00 87.12 89 ILE A N 1
ATOM 733 C CA . ILE A 1 89 ? -9.229 -3.532 -7.968 1.00 87.12 89 ILE A CA 1
ATOM 734 C C . ILE A 1 89 ? -7.974 -4.369 -8.233 1.00 87.12 89 ILE A C 1
ATOM 736 O O . ILE A 1 89 ? -7.318 -4.170 -9.251 1.00 87.12 89 ILE A O 1
ATOM 740 N N . VAL A 1 90 ? -7.642 -5.320 -7.352 1.00 90.50 90 VAL A N 1
ATOM 741 C CA . VAL A 1 90 ? -6.467 -6.193 -7.525 1.00 90.50 90 VAL A CA 1
ATOM 742 C C . VAL A 1 90 ? -6.601 -7.044 -8.788 1.00 90.50 90 VAL A C 1
ATOM 744 O O . VAL A 1 90 ? -5.654 -7.137 -9.566 1.00 90.50 90 VAL A O 1
ATOM 747 N N . THR A 1 91 ? -7.782 -7.619 -9.022 1.00 90.56 91 THR A N 1
ATOM 748 C CA . THR A 1 91 ? -8.056 -8.417 -10.227 1.00 90.56 91 THR A CA 1
ATOM 749 C C . THR A 1 91 ? -7.954 -7.558 -11.479 1.00 90.56 91 THR A C 1
ATOM 751 O O . THR A 1 91 ? -7.297 -7.949 -12.438 1.00 90.56 91 THR A O 1
ATOM 754 N N . PHE A 1 92 ? -8.558 -6.371 -11.463 1.00 93.00 92 PHE A N 1
ATOM 755 C CA . PHE A 1 92 ? -8.520 -5.440 -12.582 1.00 93.00 92 PHE A CA 1
ATOM 756 C C . PHE A 1 92 ? -7.090 -4.989 -12.896 1.00 93.00 92 PHE A C 1
ATOM 758 O O . PHE A 1 92 ? -6.674 -5.035 -14.050 1.00 93.00 92 PHE A O 1
ATOM 765 N N . LEU A 1 93 ? -6.303 -4.636 -11.876 1.00 93.50 93 LEU A N 1
ATOM 766 C CA . LEU A 1 93 ? -4.898 -4.269 -12.043 1.00 93.50 93 LEU A CA 1
ATOM 767 C C . LEU A 1 93 ? -4.072 -5.434 -12.604 1.00 93.50 93 LEU A C 1
ATOM 769 O O . LEU A 1 93 ? -3.266 -5.232 -13.508 1.00 93.50 93 LEU A O 1
ATOM 773 N N . GLY A 1 94 ? -4.294 -6.656 -12.114 1.00 93.56 94 GLY A N 1
ATOM 774 C CA . GLY A 1 94 ? -3.646 -7.858 -12.643 1.00 93.56 94 GLY A CA 1
ATOM 775 C C . GLY A 1 94 ? -4.004 -8.125 -14.107 1.00 93.56 94 GLY A C 1
ATOM 776 O O . GLY A 1 94 ? -3.131 -8.444 -14.910 1.00 93.56 94 GLY A O 1
ATOM 777 N N . LEU A 1 95 ? -5.269 -7.929 -14.476 1.00 94.50 95 LEU A N 1
ATOM 778 C CA . LEU A 1 95 ? -5.756 -8.085 -15.844 1.00 94.50 95 LEU A CA 1
ATOM 779 C C . LEU A 1 95 ? -5.139 -7.035 -16.782 1.00 94.50 95 LEU A C 1
ATOM 781 O O . LEU A 1 95 ? -4.672 -7.376 -17.866 1.00 94.50 95 LEU A O 1
ATOM 785 N N . LEU A 1 96 ? -5.072 -5.773 -16.345 1.00 92.19 96 LEU A N 1
ATOM 786 C CA . LEU A 1 96 ? -4.389 -4.703 -17.074 1.00 92.19 96 LEU A CA 1
ATOM 787 C C . LEU A 1 96 ? -2.908 -5.019 -17.281 1.00 92.19 96 LEU A C 1
ATOM 789 O O . LEU A 1 96 ? -2.407 -4.871 -18.392 1.00 92.19 96 LEU A O 1
ATOM 793 N N . LEU A 1 97 ? -2.216 -5.482 -16.237 1.00 90.56 97 LEU A N 1
ATOM 794 C CA . LEU A 1 97 ? -0.814 -5.890 -16.335 1.00 90.56 97 LEU A CA 1
ATOM 795 C C . LEU A 1 97 ? -0.629 -7.051 -17.312 1.00 90.56 97 LEU A C 1
ATOM 797 O O . LEU A 1 97 ? 0.330 -7.041 -18.075 1.00 90.56 97 LEU A O 1
ATOM 801 N N . PHE A 1 98 ? -1.547 -8.020 -17.321 1.00 92.88 98 PHE A N 1
ATOM 802 C CA . PHE A 1 98 ? -1.511 -9.148 -18.247 1.00 92.88 98 PHE A CA 1
ATOM 803 C C . PHE A 1 98 ? -1.664 -8.693 -19.703 1.00 92.88 98 PHE A C 1
ATOM 805 O O . PHE A 1 98 ? -0.853 -9.056 -20.549 1.00 92.88 98 PHE A O 1
ATOM 812 N N . PHE A 1 99 ? -2.647 -7.842 -20.002 1.00 91.56 99 PHE A N 1
ATOM 813 C CA . PHE A 1 99 ? -2.838 -7.330 -21.363 1.00 91.56 99 PHE A CA 1
ATOM 814 C C . PHE A 1 99 ? -1.717 -6.389 -21.811 1.00 91.56 99 PHE A C 1
ATOM 816 O O . PHE A 1 99 ? -1.267 -6.457 -22.954 1.00 91.56 99 PHE A O 1
ATOM 823 N N . CYS A 1 100 ? -1.225 -5.539 -20.912 1.00 87.00 100 CYS A N 1
ATOM 824 C CA . CYS A 1 100 ? -0.102 -4.651 -21.192 1.00 87.00 100 CYS A CA 1
ATOM 825 C C . CYS A 1 100 ? 1.257 -5.361 -21.144 1.00 87.00 100 CYS A C 1
ATOM 827 O O . CYS A 1 100 ? 2.265 -4.712 -21.426 1.00 87.00 100 CYS A O 1
ATOM 829 N N . SER A 1 101 ? 1.329 -6.657 -20.817 1.00 86.88 101 SER A N 1
ATOM 830 C CA . SER A 1 101 ? 2.614 -7.334 -20.620 1.00 86.88 101 SER A CA 1
ATOM 831 C C . SER A 1 101 ? 3.430 -7.406 -21.908 1.00 86.88 101 SER A C 1
ATOM 833 O O . SER A 1 101 ? 4.639 -7.209 -21.860 1.00 86.88 101 SER A O 1
ATOM 835 N N . ASP A 1 102 ? 2.798 -7.643 -23.063 1.00 86.12 102 ASP A N 1
ATOM 836 C CA . ASP A 1 102 ? 3.502 -7.697 -24.354 1.00 86.12 102 ASP A CA 1
ATOM 837 C C . ASP A 1 102 ? 4.029 -6.310 -24.763 1.00 86.12 102 ASP A C 1
ATOM 839 O O . ASP A 1 102 ? 5.166 -6.177 -25.216 1.00 86.12 102 ASP A O 1
ATOM 843 N N . LEU A 1 103 ? 3.253 -5.252 -24.502 1.00 84.31 103 LEU A N 1
ATOM 844 C CA . LEU A 1 103 ? 3.662 -3.861 -24.733 1.00 84.31 103 LEU A CA 1
ATOM 845 C C . LEU A 1 103 ? 4.819 -3.453 -23.805 1.00 84.31 103 LEU A C 1
ATOM 847 O O . LEU A 1 103 ? 5.810 -2.871 -24.252 1.00 84.31 103 LEU A O 1
ATOM 851 N N . MET A 1 104 ? 4.721 -3.789 -22.516 1.00 82.00 104 MET A N 1
ATOM 852 C CA . MET A 1 104 ? 5.755 -3.503 -21.519 1.00 82.00 104 MET A CA 1
ATOM 853 C C . MET A 1 104 ? 7.033 -4.308 -21.767 1.00 82.00 104 MET A C 1
ATOM 855 O O . MET A 1 104 ? 8.124 -3.751 -21.682 1.00 82.00 104 MET A O 1
ATOM 859 N N . SER A 1 105 ? 6.917 -5.583 -22.148 1.00 84.56 105 SER A N 1
ATOM 860 C CA . SER A 1 105 ? 8.055 -6.473 -22.410 1.00 84.56 105 SER A CA 1
ATOM 861 C C . SER A 1 105 ? 8.809 -6.154 -23.703 1.00 84.56 105 SER A C 1
ATOM 863 O O . SER A 1 105 ? 9.875 -6.719 -23.934 1.00 84.56 105 SER A O 1
ATOM 865 N N . ARG A 1 106 ? 8.287 -5.291 -24.575 1.00 86.38 106 ARG A N 1
ATOM 866 C CA . ARG A 1 106 ? 9.017 -4.827 -25.770 1.00 86.38 106 ARG A CA 1
ATOM 867 C C . ARG A 1 106 ? 9.602 -3.433 -25.590 1.00 86.38 106 ARG A C 1
ATOM 869 O O . ARG A 1 106 ? 10.506 -3.044 -26.324 1.00 86.38 106 ARG A O 1
ATOM 876 N N . SER A 1 107 ? 9.110 -2.684 -24.606 1.00 87.12 107 SER A N 1
ATOM 877 C CA . SER A 1 107 ? 9.569 -1.332 -24.318 1.00 87.12 107 SER A CA 1
ATOM 878 C C . SER A 1 107 ? 10.870 -1.351 -23.519 1.00 87.12 107 SER A C 1
ATOM 880 O O . SER A 1 107 ? 10.896 -1.695 -22.337 1.00 87.12 107 SER A O 1
ATOM 882 N N . SER A 1 108 ? 11.966 -0.902 -24.131 1.00 88.62 108 SER A N 1
ATOM 883 C CA . SER A 1 108 ? 13.257 -0.768 -23.443 1.00 88.62 108 SER A CA 1
ATOM 884 C C . SER A 1 108 ? 13.185 0.194 -22.250 1.00 88.62 108 SER A C 1
ATOM 886 O O . SER A 1 108 ? 13.835 -0.034 -21.232 1.00 88.62 108 SER A O 1
ATOM 888 N N . ILE A 1 109 ? 12.347 1.235 -22.332 1.00 89.19 109 ILE A N 1
ATOM 889 C CA . ILE A 1 109 ? 12.158 2.229 -21.263 1.00 89.19 109 ILE A CA 1
ATOM 890 C C . ILE A 1 109 ? 11.616 1.560 -19.993 1.00 89.19 109 ILE A C 1
ATOM 892 O O . ILE A 1 109 ? 12.043 1.892 -18.885 1.00 89.19 109 ILE A O 1
ATOM 896 N N . PHE A 1 110 ? 10.711 0.589 -20.137 1.00 88.50 110 PHE A N 1
ATOM 897 C CA . PHE A 1 110 ? 10.128 -0.125 -19.004 1.00 88.50 110 PHE A CA 1
ATOM 898 C C . PHE A 1 110 ? 11.161 -0.998 -18.275 1.00 88.50 110 PHE A C 1
ATOM 900 O O . PHE A 1 110 ? 11.208 -0.996 -17.044 1.00 88.50 110 PHE A O 1
ATOM 907 N N . PHE A 1 111 ? 12.047 -1.678 -19.011 1.00 88.31 111 PHE A N 1
ATOM 908 C CA . PHE A 1 111 ? 13.119 -2.472 -18.401 1.00 88.31 111 PHE A CA 1
ATOM 909 C C . PHE A 1 111 ? 14.143 -1.617 -17.664 1.00 88.31 111 PHE A C 1
ATOM 911 O O . PHE A 1 111 ? 14.483 -1.928 -16.522 1.00 88.31 111 PHE A O 1
ATOM 918 N N . TYR A 1 112 ? 14.618 -0.533 -18.283 1.00 93.75 112 TYR A N 1
ATOM 919 C CA . TYR A 1 112 ? 15.584 0.350 -17.633 1.00 93.75 112 TYR A CA 1
ATOM 920 C C . TYR A 1 112 ? 14.980 1.036 -16.410 1.00 93.75 112 TYR A C 1
ATOM 922 O O . TYR A 1 112 ? 15.611 1.041 -15.360 1.00 93.75 112 TYR A O 1
ATOM 930 N N . SER A 1 113 ? 13.754 1.556 -16.499 1.00 93.69 113 SER A N 1
ATOM 931 C CA . SER A 1 113 ? 13.095 2.196 -15.352 1.00 93.69 113 SER A CA 1
ATOM 932 C C . SER A 1 113 ? 12.852 1.216 -14.206 1.00 93.69 113 SER A C 1
ATOM 934 O O . SER A 1 113 ? 13.281 1.489 -13.091 1.00 93.69 113 SER A O 1
ATOM 936 N N . THR A 1 114 ? 12.260 0.049 -14.471 1.00 93.06 114 THR A N 1
ATOM 937 C CA . THR A 1 114 ? 11.989 -0.959 -13.434 1.00 93.06 114 THR A CA 1
ATOM 938 C C . THR A 1 114 ? 13.283 -1.466 -12.800 1.00 93.06 114 THR A C 1
ATOM 940 O O . THR A 1 114 ? 13.388 -1.530 -11.575 1.00 93.06 114 THR A O 1
ATOM 943 N 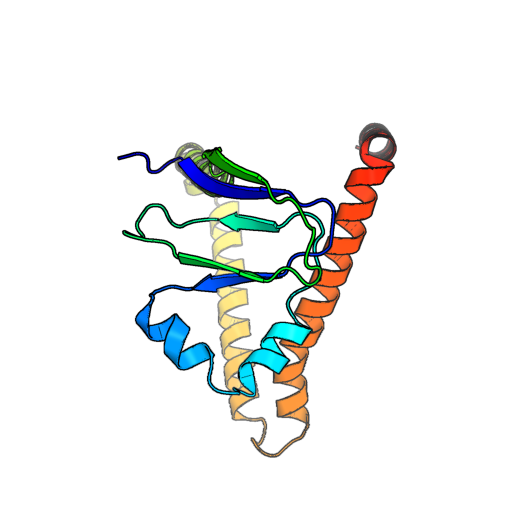N . GLY A 1 115 ? 14.301 -1.770 -13.613 1.00 94.50 115 GLY A N 1
ATOM 944 C CA . GLY A 1 115 ? 15.613 -2.198 -13.129 1.00 94.50 115 GLY A CA 1
ATOM 945 C C . GLY A 1 115 ? 16.307 -1.127 -12.287 1.00 94.50 115 GLY A C 1
ATOM 946 O O . GLY A 1 115 ? 16.814 -1.430 -11.208 1.00 94.50 115 GLY A O 1
ATOM 947 N N . VAL A 1 116 ? 16.276 0.135 -12.728 1.00 96.44 116 VAL A N 1
ATOM 948 C CA . VAL A 1 116 ? 16.826 1.271 -11.974 1.00 96.44 116 VAL A CA 1
ATOM 949 C C . VAL A 1 116 ? 16.056 1.482 -10.671 1.00 96.44 116 VAL A C 1
ATOM 951 O O . VAL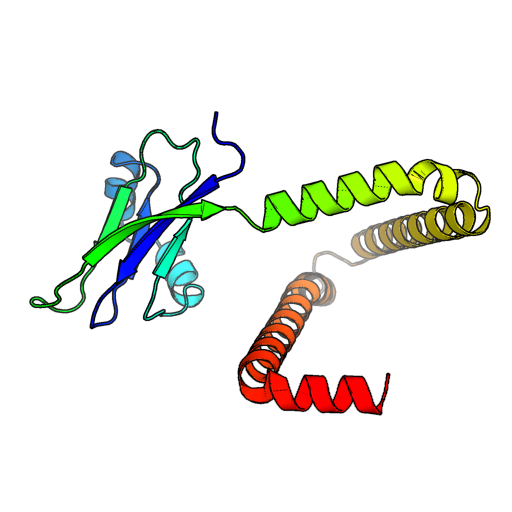 A 1 116 ? 16.684 1.622 -9.627 1.00 96.44 116 VAL A O 1
ATOM 954 N N . SER A 1 117 ? 14.722 1.438 -10.678 1.00 96.31 117 SER A N 1
ATOM 955 C CA . SER A 1 117 ? 13.903 1.580 -9.468 1.00 96.31 117 SER A CA 1
ATOM 956 C C . SER A 1 117 ? 14.177 0.472 -8.450 1.00 96.31 117 SER A C 1
ATOM 958 O O . SER A 1 117 ? 14.387 0.769 -7.274 1.00 96.31 117 SER A O 1
ATOM 960 N N . ILE A 1 118 ? 14.238 -0.792 -8.884 1.00 96.88 118 ILE A N 1
ATOM 961 C CA . ILE A 1 118 ? 14.583 -1.924 -8.011 1.00 96.88 118 ILE A CA 1
ATOM 962 C C . ILE A 1 118 ? 16.022 -1.784 -7.497 1.00 96.88 118 ILE A C 1
ATOM 964 O O . ILE A 1 118 ? 16.277 -2.022 -6.318 1.00 96.88 118 ILE A O 1
ATOM 968 N N . GLY A 1 119 ? 16.956 -1.350 -8.346 1.00 97.31 119 GLY A N 1
ATOM 969 C CA . GLY A 1 119 ? 18.347 -1.105 -7.967 1.00 97.31 119 GLY A CA 1
ATOM 970 C C . GLY A 1 119 ? 18.498 0.006 -6.925 1.00 97.31 119 GLY A C 1
ATOM 971 O O . GLY A 1 119 ? 19.224 -0.165 -5.947 1.00 97.31 119 GLY A O 1
ATOM 972 N N . ILE A 1 120 ? 17.777 1.119 -7.086 1.00 97.62 120 ILE A N 1
ATOM 973 C CA . ILE A 1 120 ? 17.726 2.217 -6.110 1.00 97.62 120 ILE A CA 1
ATOM 974 C C . ILE A 1 120 ? 17.106 1.731 -4.798 1.00 97.62 120 ILE A C 1
ATOM 976 O O . ILE A 1 120 ? 17.644 2.006 -3.729 1.00 97.62 120 ILE A O 1
ATOM 980 N N . LEU A 1 121 ? 16.011 0.970 -4.856 1.00 96.38 121 LEU A N 1
ATOM 981 C CA . LEU A 1 121 ? 15.383 0.421 -3.656 1.00 96.38 121 LEU A CA 1
ATOM 982 C C . LEU A 1 121 ? 16.336 -0.530 -2.917 1.00 96.38 121 LEU A C 1
ATOM 984 O O . LEU A 1 121 ? 16.499 -0.429 -1.703 1.00 96.38 121 LEU A O 1
ATOM 988 N N . SER A 1 122 ? 17.016 -1.413 -3.650 1.00 96.12 122 SER A N 1
ATOM 989 C CA . SER A 1 122 ? 17.991 -2.345 -3.087 1.00 96.12 122 SER A CA 1
ATOM 990 C C . SER A 1 122 ? 19.192 -1.622 -2.480 1.00 96.12 122 SER A C 1
ATOM 992 O O . SER A 1 122 ? 19.639 -1.992 -1.395 1.00 96.12 122 SER A O 1
ATOM 994 N N . SER A 1 123 ? 19.729 -0.598 -3.147 1.00 96.69 123 SER A N 1
ATOM 995 C CA . SER A 1 123 ? 20.868 0.162 -2.623 1.00 96.69 123 SER A CA 1
ATOM 996 C C . SER A 1 123 ? 20.484 0.949 -1.371 1.00 96.69 123 SER A C 1
ATOM 998 O O . SER A 1 123 ? 21.225 0.933 -0.389 1.00 96.69 123 SER A O 1
ATOM 1000 N N . LEU A 1 124 ? 19.289 1.540 -1.347 1.00 94.12 124 LEU A N 1
ATOM 1001 C CA . LEU A 1 124 ? 18.740 2.229 -0.183 1.00 94.12 124 LEU A CA 1
ATOM 1002 C C . LEU A 1 124 ? 18.567 1.268 1.002 1.00 94.12 124 LEU A C 1
ATOM 1004 O O . LEU A 1 124 ? 18.977 1.598 2.114 1.00 94.12 124 LEU A O 1
ATOM 1008 N N . LEU A 1 125 ? 18.050 0.054 0.776 1.00 92.38 125 LEU A N 1
ATOM 1009 C CA . LEU A 1 125 ? 17.950 -0.976 1.818 1.00 92.38 125 LEU A CA 1
ATOM 1010 C C . LEU A 1 125 ? 19.321 -1.369 2.383 1.00 92.38 125 LEU A C 1
ATOM 1012 O O . LEU A 1 125 ? 19.463 -1.489 3.600 1.00 92.38 125 LEU A O 1
ATOM 1016 N N . ILE A 1 126 ? 20.338 -1.522 1.528 1.00 94.62 126 ILE A N 1
ATOM 1017 C CA . ILE A 1 126 ? 21.713 -1.802 1.967 1.00 94.62 126 ILE A CA 1
ATOM 1018 C C . ILE A 1 126 ? 22.244 -0.646 2.819 1.00 94.62 126 ILE A C 1
ATOM 1020 O O . ILE A 1 126 ? 22.793 -0.885 3.893 1.00 94.62 126 ILE A O 1
ATOM 1024 N N . VAL A 1 127 ? 22.055 0.604 2.388 1.00 91.94 127 VAL A N 1
ATOM 1025 C CA . VAL A 1 127 ? 22.492 1.787 3.143 1.00 91.94 127 VAL A CA 1
ATOM 1026 C C . VAL A 1 127 ? 21.796 1.859 4.502 1.00 91.94 127 VAL A C 1
ATOM 1028 O O . VAL A 1 127 ? 22.478 2.020 5.511 1.00 91.94 127 VAL A O 1
ATOM 1031 N N . ILE A 1 128 ? 20.472 1.673 4.565 1.00 87.50 128 ILE A N 1
ATOM 1032 C CA . ILE A 1 128 ? 19.724 1.629 5.833 1.00 87.50 128 ILE A CA 1
ATOM 1033 C C . ILE A 1 128 ? 20.261 0.518 6.734 1.00 87.50 128 ILE A C 1
ATOM 1035 O O . ILE A 1 128 ? 20.501 0.752 7.918 1.00 87.50 128 ILE A O 1
ATOM 1039 N N . TYR A 1 129 ? 20.486 -0.678 6.189 1.00 87.56 129 TYR A N 1
ATOM 1040 C CA . TYR A 1 129 ? 21.022 -1.804 6.947 1.00 87.56 129 TYR A CA 1
ATOM 1041 C C . TYR A 1 129 ? 22.407 -1.487 7.526 1.00 87.56 129 TYR A C 1
ATOM 1043 O O . TYR A 1 129 ? 22.648 -1.675 8.720 1.00 87.56 129 TYR A O 1
ATOM 1051 N N . VAL A 1 130 ? 23.304 -0.941 6.708 1.00 89.56 130 VAL A N 1
ATOM 1052 C CA . VAL A 1 130 ? 24.654 -0.558 7.122 1.00 89.56 130 VAL A CA 1
ATOM 1053 C C . VAL A 1 130 ? 24.612 0.545 8.187 1.00 89.56 130 VAL A C 1
ATOM 1055 O O . VAL A 1 130 ? 25.247 0.403 9.232 1.00 89.56 130 VAL A O 1
ATOM 1058 N N . LEU A 1 131 ? 23.808 1.595 7.993 1.00 84.00 131 LEU A N 1
ATOM 1059 C CA . LEU A 1 131 ? 23.604 2.655 8.986 1.00 84.00 131 LEU A CA 1
ATOM 1060 C C . LEU A 1 131 ? 23.040 2.100 10.298 1.00 84.00 131 LEU A C 1
ATOM 1062 O O . LEU A 1 131 ? 23.546 2.429 11.368 1.00 84.00 131 LEU A O 1
ATOM 1066 N N . SER A 1 132 ? 22.060 1.196 10.232 1.00 78.75 132 SER A N 1
ATOM 1067 C CA . SER A 1 132 ? 21.484 0.556 11.421 1.00 78.75 132 SER A CA 1
ATOM 1068 C C . SER A 1 132 ? 22.518 -0.245 12.224 1.00 78.75 132 SER A C 1
ATOM 1070 O O . SER A 1 132 ? 22.398 -0.361 13.442 1.00 78.75 132 SER A O 1
ATOM 1072 N N . ARG A 1 133 ? 23.563 -0.758 11.558 1.00 82.88 133 ARG A N 1
ATOM 1073 C CA . ARG A 1 133 ? 24.673 -1.481 12.188 1.00 82.88 133 ARG A CA 1
ATOM 1074 C C . ARG A 1 133 ? 25.723 -0.550 12.798 1.00 82.88 133 ARG A C 1
ATOM 1076 O O . ARG A 1 133 ? 26.318 -0.914 13.810 1.00 82.88 133 ARG A O 1
ATOM 1083 N N . PHE A 1 134 ? 25.963 0.615 12.196 1.00 79.56 134 PHE A N 1
ATOM 1084 C CA . PHE A 1 134 ? 26.928 1.600 12.698 1.00 79.56 134 PHE A CA 1
ATOM 1085 C C . PHE A 1 134 ? 26.376 2.478 13.823 1.00 79.56 134 PHE A C 1
ATOM 1087 O O . PHE A 1 134 ? 27.153 2.991 14.628 1.00 79.56 134 PHE A O 1
ATOM 1094 N N . VAL A 1 135 ? 25.055 2.646 13.914 1.00 73.94 135 VAL A N 1
ATOM 1095 C CA . VAL A 1 135 ? 24.447 3.395 15.015 1.00 73.94 135 VAL A CA 1
ATOM 1096 C C . VAL A 1 135 ? 24.544 2.569 16.308 1.00 73.94 135 VAL A C 1
ATOM 1098 O O . VAL A 1 135 ? 24.009 1.460 16.385 1.00 73.94 135 VAL A O 1
ATOM 1101 N N . PRO A 1 136 ? 25.199 3.083 17.366 1.00 70.62 136 PRO A N 1
ATOM 1102 C CA . PRO A 1 136 ? 25.281 2.378 18.636 1.00 70.62 136 PRO A CA 1
ATOM 1103 C C . PRO A 1 136 ? 23.879 2.239 19.238 1.00 70.62 136 PRO A C 1
ATOM 1105 O O . PRO A 1 136 ? 23.185 3.234 19.447 1.00 70.62 136 PRO A O 1
ATOM 1108 N N . LYS A 1 137 ? 23.486 1.004 19.583 1.00 66.06 137 LYS A N 1
ATOM 1109 C CA . LYS A 1 137 ? 22.145 0.637 20.096 1.00 66.06 137 LYS A CA 1
ATOM 1110 C C . LYS A 1 137 ? 21.663 1.440 21.319 1.00 66.06 137 LYS A C 1
ATOM 1112 O O . LYS A 1 137 ? 20.497 1.352 21.678 1.00 66.06 137 LYS A O 1
ATOM 1117 N N . LYS A 1 138 ? 22.554 2.185 21.979 1.00 64.81 138 LYS A N 1
ATOM 1118 C CA . LYS A 1 138 ? 22.276 2.995 23.176 1.00 64.81 138 LYS A CA 1
ATOM 1119 C C . LYS A 1 138 ? 22.069 4.491 22.887 1.00 64.81 138 LYS A C 1
ATOM 1121 O O . LYS A 1 138 ? 21.794 5.238 23.818 1.00 64.81 138 LYS A O 1
ATOM 1126 N N . SER A 1 139 ? 22.233 4.946 21.642 1.00 73.81 139 SER A N 1
ATOM 1127 C CA . SER A 1 139 ? 22.093 6.366 21.294 1.00 73.81 139 SER A CA 1
ATOM 1128 C C . SER A 1 139 ? 20.628 6.749 21.033 1.00 73.81 139 SER A C 1
ATOM 1130 O O . SER A 1 139 ? 19.929 6.000 20.341 1.00 73.81 139 SER A O 1
ATOM 1132 N N . PRO A 1 140 ? 20.160 7.931 21.493 1.00 70.81 140 PRO A N 1
ATOM 1133 C CA . PRO A 1 140 ? 18.808 8.437 21.218 1.00 70.81 140 PRO A CA 1
ATOM 1134 C C . PRO A 1 140 ? 18.500 8.589 19.716 1.00 70.81 140 PRO A C 1
ATOM 1136 O O . PRO A 1 140 ? 17.337 8.600 19.322 1.00 70.81 140 PRO A O 1
ATOM 1139 N N . ILE A 1 141 ? 19.526 8.622 18.859 1.00 73.75 141 ILE A N 1
ATOM 1140 C CA . ILE A 1 141 ? 19.386 8.649 17.395 1.00 73.75 141 ILE A CA 1
ATOM 1141 C C . ILE A 1 141 ? 18.710 7.368 16.871 1.00 73.75 141 ILE A C 1
ATOM 1143 O O . ILE A 1 141 ? 17.891 7.438 15.959 1.00 73.75 141 ILE A O 1
ATOM 1147 N N . TYR A 1 142 ? 18.987 6.203 17.469 1.00 73.94 142 TYR A N 1
ATOM 1148 C CA . TYR A 1 142 ? 18.354 4.937 17.078 1.00 73.94 142 TYR A CA 1
ATOM 1149 C C . TYR A 1 142 ? 16.841 4.947 17.355 1.00 73.94 142 TYR A C 1
ATOM 1151 O O . TYR A 1 142 ? 16.046 4.524 16.516 1.00 73.94 142 TYR A O 1
ATOM 1159 N N . LEU A 1 143 ? 16.440 5.505 18.505 1.00 74.50 143 LEU A N 1
ATOM 1160 C CA . LEU A 1 143 ? 15.034 5.718 18.863 1.00 74.50 143 LEU A CA 1
ATOM 1161 C C . LEU A 1 143 ? 14.344 6.710 17.921 1.00 74.50 143 LEU A C 1
ATOM 1163 O O . LEU A 1 143 ? 13.196 6.489 17.549 1.00 74.50 143 LEU A O 1
ATOM 1167 N N . MET A 1 144 ? 15.040 7.767 17.497 1.00 77.19 144 MET A N 1
ATOM 1168 C CA . MET A 1 144 ? 14.496 8.755 16.563 1.00 77.19 144 MET A CA 1
ATOM 1169 C C . MET A 1 144 ? 14.279 8.176 15.157 1.00 77.19 144 MET A C 1
ATOM 1171 O O . MET A 1 144 ? 13.268 8.472 14.531 1.00 77.19 144 MET A O 1
ATOM 1175 N N . ILE A 1 145 ? 15.178 7.310 14.674 1.00 76.25 145 ILE A N 1
ATOM 1176 C CA . ILE A 1 145 ? 15.034 6.634 13.372 1.00 76.25 145 ILE A CA 1
ATOM 1177 C C . ILE A 1 145 ? 13.863 5.643 13.395 1.00 76.25 145 ILE A C 1
ATOM 1179 O O . ILE A 1 145 ? 13.027 5.663 12.494 1.00 76.25 145 ILE A O 1
ATOM 1183 N N . LEU A 1 146 ? 13.762 4.810 14.438 1.00 73.19 146 LEU A N 1
ATOM 1184 C CA . LEU A 1 146 ? 12.650 3.863 14.581 1.00 73.19 146 LEU A CA 1
ATOM 1185 C C . LEU A 1 146 ? 11.307 4.573 14.803 1.00 73.19 146 LEU A C 1
ATOM 1187 O O . LEU A 1 146 ? 10.305 4.204 14.196 1.00 73.19 146 LEU A O 1
ATOM 1191 N N . GLY A 1 147 ? 11.282 5.611 15.644 1.00 78.75 147 GLY A N 1
ATOM 1192 C CA . GLY A 1 147 ? 10.084 6.410 15.913 1.00 78.75 147 GLY A CA 1
ATOM 1193 C C . GLY A 1 147 ? 9.665 7.302 14.740 1.00 78.75 147 GLY A C 1
ATOM 1194 O O . GLY A 1 147 ? 8.479 7.597 14.584 1.00 78.75 147 GLY A O 1
ATOM 1195 N N . GLY A 1 148 ? 10.613 7.685 13.879 1.00 82.00 148 GLY A N 1
ATOM 1196 C CA . GLY A 1 148 ? 10.366 8.495 12.688 1.00 82.00 148 GLY A CA 1
ATOM 1197 C C . GLY A 1 148 ? 9.414 7.827 11.699 1.00 82.00 148 GLY A C 1
ATOM 1198 O O . GLY A 1 148 ? 8.623 8.515 11.055 1.00 82.00 148 GLY A O 1
ATOM 1199 N N . TRP A 1 149 ? 9.411 6.492 11.633 1.00 80.88 149 TRP A N 1
ATOM 1200 C CA . TRP A 1 149 ? 8.485 5.761 10.770 1.00 80.88 149 TRP A CA 1
ATOM 1201 C C . TRP A 1 149 ? 7.036 5.922 11.236 1.00 80.88 149 TRP A C 1
ATOM 1203 O O . TRP A 1 149 ? 6.168 6.277 10.442 1.00 80.88 149 TRP A O 1
ATOM 1213 N N . SER A 1 150 ? 6.788 5.765 12.539 1.00 81.56 150 SER A N 1
ATOM 1214 C CA . SER A 1 150 ? 5.464 5.968 13.140 1.00 81.56 150 SER A CA 1
ATOM 1215 C C . SER A 1 150 ? 4.993 7.417 13.009 1.00 81.56 150 SER A C 1
ATOM 1217 O O . SER A 1 150 ? 3.832 7.662 12.690 1.00 81.56 150 SER A O 1
ATOM 1219 N N . PHE A 1 151 ? 5.896 8.382 13.199 1.00 83.50 151 PHE A N 1
ATOM 1220 C CA . PHE A 1 151 ? 5.583 9.802 13.039 1.00 83.50 151 PHE A CA 1
ATOM 1221 C C . PHE A 1 151 ? 5.233 10.161 11.585 1.00 83.50 151 PHE A C 1
ATOM 1223 O O . PHE A 1 151 ? 4.253 10.859 11.332 1.00 83.50 151 PHE A O 1
ATOM 1230 N N . SER A 1 152 ? 5.984 9.632 10.615 1.00 84.56 152 SER A N 1
ATOM 1231 C CA . SER A 1 152 ? 5.719 9.834 9.186 1.00 84.56 152 SER A CA 1
ATOM 1232 C C . SER A 1 152 ? 4.396 9.199 8.744 1.00 84.56 152 SER A C 1
ATOM 1234 O O . SER A 1 152 ? 3.622 9.827 8.015 1.00 84.56 152 SER A O 1
ATOM 1236 N N . VAL A 1 153 ? 4.092 7.989 9.225 1.00 86.06 153 VAL A N 1
ATOM 1237 C CA . VAL A 1 153 ? 2.804 7.329 8.965 1.00 86.06 153 VAL A CA 1
ATOM 1238 C C . VAL A 1 153 ? 1.656 8.135 9.568 1.00 86.06 153 VAL A C 1
ATOM 1240 O O . VAL A 1 153 ? 0.659 8.352 8.886 1.00 86.06 153 VAL A O 1
ATOM 1243 N N . TYR A 1 154 ? 1.808 8.648 10.791 1.00 87.56 154 TYR A N 1
ATOM 1244 C CA . TYR A 1 154 ? 0.798 9.490 11.432 1.00 87.56 154 TYR A CA 1
ATOM 1245 C C . TYR A 1 154 ? 0.506 10.766 10.632 1.00 87.56 154 TYR A C 1
ATOM 1247 O O . TYR A 1 154 ? -0.654 11.066 10.356 1.00 87.56 154 TYR A O 1
ATOM 1255 N N . LEU A 1 155 ? 1.542 11.493 10.196 1.00 85.94 155 LEU A N 1
ATOM 1256 C CA . LEU A 1 155 ? 1.366 12.688 9.363 1.00 85.94 155 LEU A CA 1
ATOM 1257 C C . LEU A 1 155 ? 0.691 12.365 8.026 1.00 85.94 155 LEU A C 1
ATOM 1259 O O . LEU A 1 155 ? -0.176 13.109 7.574 1.00 85.94 155 LEU A O 1
ATOM 1263 N N . THR A 1 156 ? 1.052 11.237 7.413 1.00 85.12 156 THR A N 1
ATOM 1264 C CA . THR A 1 156 ? 0.440 10.776 6.162 1.00 85.12 156 THR A CA 1
ATOM 1265 C C . THR A 1 156 ? -1.033 10.424 6.368 1.00 85.12 156 THR A C 1
ATOM 1267 O O . THR A 1 156 ? -1.884 10.838 5.586 1.00 85.12 156 THR A O 1
ATOM 1270 N N . GLN A 1 157 ? -1.357 9.708 7.445 1.00 83.12 157 GLN A N 1
ATOM 1271 C CA . GLN A 1 157 ? -2.729 9.369 7.815 1.00 83.12 157 GLN A CA 1
ATOM 1272 C C . GLN A 1 157 ? -3.562 10.626 8.085 1.00 83.12 157 GLN A C 1
ATOM 1274 O O . GLN A 1 157 ? -4.706 10.712 7.640 1.00 83.12 157 GLN A O 1
ATOM 1279 N N . LEU A 1 158 ? -2.982 11.615 8.770 1.00 82.38 158 LEU A N 1
ATOM 1280 C CA . LEU A 1 158 ? -3.610 12.909 9.007 1.00 82.38 158 LEU A CA 1
ATOM 1281 C C . LEU A 1 158 ? -3.890 13.631 7.683 1.00 82.38 158 LEU A C 1
ATOM 1283 O O . LEU A 1 158 ? -5.006 14.098 7.470 1.00 82.38 158 LEU A O 1
ATOM 1287 N N . ALA A 1 159 ? -2.918 13.684 6.771 1.00 84.62 159 ALA A N 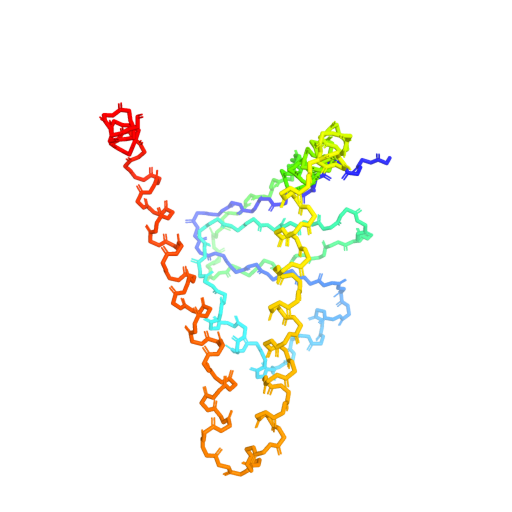1
ATOM 1288 C CA . ALA A 1 159 ? -3.092 14.299 5.458 1.00 84.62 159 ALA A CA 1
ATOM 1289 C C . ALA A 1 159 ? -4.194 13.605 4.640 1.00 84.62 159 ALA A C 1
ATOM 1291 O O . ALA A 1 159 ? -5.077 14.277 4.113 1.00 84.62 159 ALA A O 1
ATOM 1292 N N . PHE A 1 160 ? -4.196 12.270 4.592 1.00 80.38 160 PHE A N 1
ATOM 1293 C CA . PHE A 1 160 ? -5.234 11.496 3.907 1.00 80.38 160 PHE A CA 1
ATOM 1294 C C . PHE A 1 160 ? -6.624 11.734 4.493 1.00 80.38 160 PHE A C 1
ATOM 1296 O O . PHE A 1 160 ? -7.574 11.892 3.734 1.00 80.38 160 PHE A O 1
ATOM 1303 N N . ARG A 1 161 ? -6.749 11.798 5.823 1.00 80.19 161 ARG A N 1
ATOM 1304 C CA . ARG A 1 161 ? -8.027 12.073 6.490 1.00 80.19 161 ARG A CA 1
ATOM 1305 C C . ARG A 1 161 ? -8.573 13.448 6.097 1.00 80.19 161 ARG A C 1
ATOM 1307 O O . ARG A 1 161 ? -9.725 13.541 5.691 1.00 80.19 161 ARG A O 1
ATOM 1314 N N . ASN A 1 162 ? -7.727 14.478 6.139 1.00 80.56 162 ASN A N 1
ATOM 1315 C CA . ASN A 1 162 ? -8.106 15.833 5.728 1.00 80.56 162 ASN A CA 1
ATOM 1316 C C . ASN A 1 162 ? -8.473 15.899 4.236 1.00 80.56 162 ASN A C 1
ATOM 1318 O O . ASN A 1 162 ? -9.477 16.501 3.869 1.00 80.56 162 ASN A O 1
ATOM 1322 N N . LEU A 1 163 ? -7.695 15.247 3.365 1.00 78.31 163 LEU A N 1
ATOM 1323 C CA . LEU A 1 163 ? -7.987 15.191 1.929 1.00 78.31 163 LEU A CA 1
ATOM 1324 C C . LEU A 1 163 ? -9.297 14.465 1.636 1.00 78.31 163 LEU A C 1
ATOM 1326 O O . LEU A 1 163 ? -10.069 14.915 0.796 1.00 78.31 163 LEU A O 1
ATOM 1330 N N . GLN A 1 164 ? -9.565 13.358 2.327 1.00 78.69 164 GLN A N 1
ATOM 1331 C CA . GLN A 1 164 ? -10.812 12.622 2.179 1.00 78.69 164 GLN A CA 1
ATOM 1332 C C . GLN A 1 164 ? -12.006 13.490 2.587 1.00 78.69 164 GLN A C 1
ATOM 1334 O O . GLN A 1 164 ? -13.000 13.528 1.866 1.00 78.69 164 GLN A O 1
ATOM 1339 N N . GLU A 1 165 ? -11.902 14.228 3.690 1.00 77.94 165 GLU A N 1
ATOM 1340 C CA . GLU A 1 165 ? -12.950 15.142 4.149 1.00 77.94 165 GLU A CA 1
ATOM 1341 C C . GLU A 1 165 ? -13.219 16.256 3.123 1.00 77.94 165 GLU A C 1
ATOM 1343 O O . GLU A 1 165 ? -14.368 16.474 2.739 1.00 77.94 165 GLU A O 1
ATOM 1348 N N . ILE A 1 166 ? -12.162 16.866 2.572 1.00 78.62 166 ILE A N 1
ATOM 1349 C CA . ILE A 1 166 ? -12.265 17.882 1.513 1.00 78.62 166 ILE A CA 1
ATOM 1350 C C . ILE A 1 166 ? -12.890 17.299 0.240 1.00 78.62 166 ILE A C 1
ATOM 1352 O O . ILE A 1 166 ? -13.819 17.888 -0.308 1.00 78.62 166 ILE A O 1
ATOM 1356 N N . CYS A 1 167 ? -12.425 16.135 -0.218 1.00 74.31 167 CYS A N 1
ATOM 1357 C CA . CYS A 1 167 ? -12.970 15.474 -1.404 1.00 74.31 167 CYS A CA 1
ATOM 1358 C C . CYS A 1 167 ? -14.444 15.101 -1.238 1.00 74.31 167 CYS A C 1
ATOM 1360 O O . CYS A 1 167 ? -15.163 15.078 -2.228 1.00 74.31 167 CYS A O 1
ATOM 1362 N N . THR A 1 168 ? -14.901 14.813 -0.017 1.00 74.38 168 THR A N 1
ATOM 1363 C CA . THR A 1 168 ? -16.300 14.435 0.225 1.00 74.38 168 THR A CA 1
ATOM 1364 C C . THR A 1 168 ? -17.203 15.667 0.329 1.00 74.38 168 THR A C 1
ATOM 1366 O O . THR A 1 168 ? -18.303 15.657 -0.218 1.00 74.38 168 THR A O 1
ATOM 1369 N N . LEU A 1 169 ? -16.746 16.743 0.985 1.00 75.88 169 LEU A N 1
ATOM 1370 C CA . LEU A 1 169 ? -17.525 17.982 1.129 1.00 75.88 169 LEU A CA 1
ATOM 1371 C C . LEU A 1 169 ? -17.532 18.857 -0.135 1.00 75.88 169 LEU A C 1
ATOM 1373 O O . LEU A 1 169 ? -18.525 19.526 -0.400 1.00 75.88 169 LEU A O 1
ATOM 1377 N N . TYR A 1 170 ? -16.440 18.869 -0.905 1.00 80.12 170 TYR A N 1
ATOM 1378 C CA . TYR A 1 170 ? -16.217 19.816 -2.008 1.00 80.12 170 TYR A CA 1
ATOM 1379 C C . TYR A 1 170 ? -15.986 19.125 -3.359 1.00 80.12 170 TYR A C 1
ATOM 1381 O O . TYR A 1 170 ? -15.306 19.673 -4.230 1.00 80.12 170 TYR A O 1
ATOM 1389 N N . TRP A 1 171 ? -16.546 17.927 -3.553 1.00 77.00 171 TRP A N 1
ATOM 1390 C CA . TRP A 1 171 ? -16.320 17.115 -4.756 1.00 77.00 171 TRP A CA 1
ATOM 1391 C C . TRP A 1 171 ? -16.634 17.869 -6.067 1.00 77.00 171 TRP A C 1
ATOM 1393 O O . TRP A 1 171 ? -15.883 17.745 -7.034 1.00 77.00 171 TRP A O 1
ATOM 1403 N N . GLU A 1 172 ? -17.673 18.717 -6.085 1.00 76.69 172 GLU A N 1
ATOM 1404 C CA . GLU A 1 172 ? -18.057 19.509 -7.267 1.00 76.69 172 GLU A CA 1
ATOM 1405 C C . GLU A 1 172 ? -17.034 20.597 -7.618 1.00 76.69 172 GLU A C 1
ATOM 1407 O O . GLU A 1 172 ? -16.705 20.795 -8.788 1.00 76.69 172 GLU A O 1
ATOM 1412 N N . TYR A 1 173 ? -16.467 21.267 -6.612 1.00 77.69 173 TYR A N 1
ATOM 1413 C CA . TYR A 1 173 ? -15.434 22.286 -6.815 1.00 77.69 173 TYR A CA 1
ATOM 1414 C C . TYR A 1 173 ? -14.105 21.668 -7.254 1.00 77.69 173 TYR A C 1
ATOM 1416 O O . TYR A 1 173 ? -13.402 22.243 -8.085 1.00 77.69 173 TYR A O 1
ATOM 1424 N N . LEU A 1 174 ? -13.778 20.480 -6.734 1.00 76.06 174 LEU A N 1
ATOM 1425 C CA . LEU A 1 174 ? -12.599 19.722 -7.145 1.00 76.06 174 LEU A CA 1
ATOM 1426 C C . LEU A 1 174 ? -12.693 19.318 -8.625 1.00 76.06 174 LEU A C 1
ATOM 1428 O O . LEU A 1 174 ? -11.727 19.477 -9.368 1.00 76.06 174 LEU A O 1
ATOM 1432 N N . LEU A 1 175 ? -13.870 18.854 -9.061 1.00 77.38 175 LEU A N 1
ATOM 1433 C CA . LEU A 1 175 ? -14.156 18.544 -10.464 1.00 77.38 175 LEU A CA 1
ATOM 1434 C C . LEU A 1 175 ? -14.066 19.782 -11.354 1.00 77.38 175 LEU A 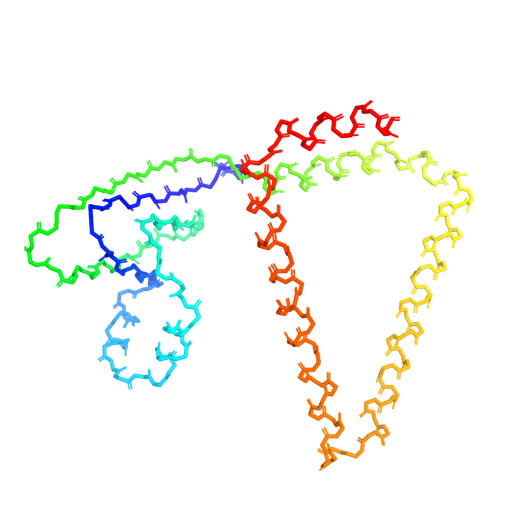C 1
ATOM 1436 O O . LEU A 1 175 ? -13.431 19.722 -12.403 1.00 77.38 175 LEU A O 1
ATOM 1440 N N . GLY A 1 176 ? -14.632 20.911 -10.917 1.00 84.06 176 GLY A N 1
ATOM 1441 C CA . GLY A 1 176 ? -14.518 22.179 -11.638 1.00 84.06 176 GLY A CA 1
ATOM 1442 C C . GLY A 1 176 ? -13.064 22.620 -11.821 1.00 84.06 176 GLY A C 1
ATOM 1443 O O . GLY A 1 176 ? -12.659 22.975 -12.924 1.00 84.06 176 GLY A O 1
ATOM 1444 N N . TYR A 1 177 ? -12.248 22.529 -10.769 1.00 82.00 177 TYR A N 1
ATOM 1445 C CA . TYR A 1 177 ? -10.824 22.858 -10.837 1.00 82.00 177 TYR A CA 1
ATOM 1446 C C . TYR A 1 177 ? -10.052 21.917 -11.774 1.00 82.00 177 TYR A C 1
ATOM 1448 O O . TYR A 1 177 ? -9.237 22.372 -12.572 1.00 82.00 177 TYR A O 1
ATOM 1456 N N . LEU A 1 178 ? -10.332 20.612 -11.722 1.00 80.31 178 LEU A N 1
ATOM 1457 C CA . LEU A 1 178 ? -9.651 19.606 -12.540 1.00 80.31 178 LEU A CA 1
ATOM 1458 C C . LEU A 1 178 ? -10.003 19.727 -14.031 1.00 80.31 178 LEU A C 1
ATOM 1460 O O . LEU A 1 178 ? -9.143 19.484 -14.863 1.00 80.31 178 LEU A O 1
ATOM 1464 N N . VAL A 1 179 ? -11.223 20.162 -14.365 1.00 86.25 179 VAL A N 1
ATOM 1465 C CA . VAL A 1 179 ? -11.656 20.439 -15.751 1.00 86.25 179 VAL A CA 1
ATOM 1466 C C . VAL A 1 179 ? -11.080 21.749 -16.300 1.00 86.25 179 VAL A C 1
ATOM 1468 O O . VAL A 1 179 ? -10.895 21.877 -17.504 1.00 86.25 179 VAL A O 1
ATOM 1471 N N . ILE A 1 180 ? -10.823 22.743 -15.445 1.00 87.19 180 ILE A N 1
ATOM 1472 C CA . ILE A 1 180 ? -10.251 24.034 -15.869 1.00 87.19 180 ILE A CA 1
ATOM 1473 C C . ILE A 1 180 ? -8.728 23.943 -16.035 1.00 87.19 180 ILE A C 1
ATOM 1475 O O . ILE A 1 180 ? -8.158 24.638 -16.874 1.00 87.19 180 ILE A O 1
ATOM 1479 N N . VAL A 1 181 ? -8.066 23.134 -15.203 1.00 83.62 181 VAL A N 1
ATOM 1480 C CA . VAL A 1 181 ? -6.600 23.027 -15.154 1.00 83.62 181 VAL A CA 1
ATOM 1481 C C . VAL A 1 181 ? -6.059 21.836 -15.958 1.00 83.62 181 VAL A C 1
ATOM 1483 O O . VAL A 1 181 ? -4.911 21.899 -16.398 1.00 83.62 181 VAL A O 1
ATOM 1486 N N . GLY A 1 182 ? -6.840 20.760 -16.118 1.00 54.81 182 GLY A N 1
ATOM 1487 C CA . GLY A 1 182 ? -6.482 19.557 -16.887 1.00 54.81 182 GLY A CA 1
ATOM 1488 C C . GLY A 1 182 ? -6.845 19.661 -18.360 1.00 54.81 182 GLY A C 1
ATOM 1489 O O . GLY A 1 182 ? -6.055 19.132 -19.173 1.00 54.81 182 GLY A O 1
#

Secondary structure (DSSP, 8-state):
--TTEEEEEEEEESS-EEEEEES-HHHHHHTTS--HHHHHHHHHS---SSEEEEEPTT-S--EEEEEESSTT--EEEEEEEEE-HHHHHHHHHHHHHHHTHHHHHH-HHHHHHHHHHHHHHHHHHHHHHHHHHHS-TTSHHHHHHHHHHHHHHHHHHHHHHHHHHHHHHSHHHHHHHHHHH-

pLDDT: mean 72.37, std 15.48, range [40.09, 97.62]

Sequence (182 aa):
HDIWTKIQIRVNSTKVIRIIQVESEEKLKELDGFSLWMYVGLLFKEKLNDSYINVDIFSKETCLKVESFDQSSQYSISVTRTLDPKLFIVTFLGLLLFFCSDLMSRSSIFFYSTGVSIGILSSLLIVIYVLSRFVPKKSPIYLMILGGWSFSVYLTQLAFRNLQEICTLYWEYLLGYLVIVG

Radius of gyration: 23.89 Å; chains: 1; bounding box: 60×45×59 Å

Organism: NCBI:txid1970185